Protein AF-E3BNF5-F1 (afdb_monomer)

Solvent-accessible surface area (backbone atoms only — not comparable to full-atom values): 5024 Å² total; per-residue (Å²): 126,60,68,72,58,52,54,54,50,47,58,53,54,74,74,49,54,71,77,67,51,70,59,50,85,46,78,52,62,52,59,54,75,95,47,60,69,56,10,36,53,48,42,51,32,40,74,71,63,71,51,83,80,87,86,79,68,66,57,46,47,76,71,72,67,44,82,72,88,57,91,52,58,44,71,49,73,47,65,114

Foldseek 3Di:
DDPVLVVVVVVVVVVDDPVLVVLADAEEEDFDDDDQVVSQVVVVCVVVVNDPDDDDDCCCVPPVVDDDDDPRYYYHRDHD

Nearest PDB structures (foldseek):
  3s9x-assembly1_A  TM=9.867E-01  e=3.395E-07  Vibrio cholerae TMA 21
  7en5-assembly1_A  TM=2.423E-01  e=9.252E+00  Escherichia coli K-12

Sequence (80 aa):
MEQRHKEYLQKYFDSLTPAQIEQYSYCNADYFCADEYNANVCADLILKGEKRASCSMDYWYSHEGDRRPQEGDLTSQYAL

pLDDT: mean 94.44, std 4.5, range [71.31, 98.44]

Structure (mmCIF, N/CA/C/O backbone):
data_AF-E3BNF5-F1
#
_entry.id   AF-E3BNF5-F1
#
loop_
_atom_site.group_PDB
_atom_site.id
_atom_site.type_symbol
_atom_site.label_atom_id
_atom_site.label_alt_id
_atom_site.label_comp_id
_atom_site.label_asym_id
_atom_site.label_entity_id
_atom_site.label_seq_id
_atom_site.pdbx_PDB_ins_code
_atom_site.Cartn_x
_atom_site.Cartn_y
_atom_site.Cartn_z
_atom_site.occupancy
_atom_site.B_iso_or_equiv
_atom_site.auth_seq_id
_atom_site.auth_comp_id
_atom_site.auth_asym_id
_atom_site.auth_atom_id
_atom_site.pdbx_PDB_model_num
ATOM 1 N N . MET A 1 1 ? 4.637 12.293 4.940 1.00 80.62 1 MET A N 1
ATOM 2 C CA . MET A 1 1 ? 3.306 12.189 4.307 1.00 80.62 1 MET A CA 1
ATOM 3 C C . MET A 1 1 ? 2.729 13.585 4.107 1.00 80.62 1 MET A C 1
ATOM 5 O O . MET A 1 1 ? 2.744 14.365 5.057 1.00 80.62 1 MET A O 1
ATOM 9 N N . GLU A 1 2 ? 2.274 13.900 2.892 1.00 89.69 2 GLU A N 1
ATOM 10 C CA . GLU A 1 2 ? 1.618 15.172 2.541 1.00 89.69 2 GLU A CA 1
ATOM 11 C C . GLU A 1 2 ? 0.264 15.337 3.259 1.00 89.69 2 GLU A C 1
ATOM 13 O O . GLU A 1 2 ? -0.352 14.350 3.669 1.00 89.69 2 GLU A O 1
ATOM 18 N N . GLN A 1 3 ? -0.219 16.575 3.398 1.00 92.38 3 GLN A N 1
ATOM 19 C CA . GLN A 1 3 ? -1.422 16.897 4.171 1.00 92.38 3 GLN A CA 1
ATOM 20 C C . GLN A 1 3 ? -2.687 16.207 3.638 1.00 92.38 3 GLN A C 1
ATOM 22 O O . GLN A 1 3 ? -3.434 15.630 4.425 1.00 92.38 3 GLN A O 1
ATOM 27 N N . ARG A 1 4 ? -2.884 16.166 2.312 1.00 92.06 4 ARG A N 1
ATOM 28 C CA . ARG A 1 4 ? -4.059 15.521 1.697 1.00 92.06 4 ARG A CA 1
ATOM 29 C C . ARG A 1 4 ? -4.184 14.044 2.095 1.00 92.06 4 ARG A C 1
ATOM 31 O O . ARG A 1 4 ? -5.278 13.556 2.362 1.00 92.06 4 ARG A O 1
ATOM 38 N N . HIS A 1 5 ? -3.053 13.336 2.165 1.00 91.94 5 HIS A N 1
ATOM 39 C CA . HIS A 1 5 ? -3.027 11.914 2.506 1.00 91.94 5 HIS A CA 1
ATOM 40 C C . HIS A 1 5 ? -3.280 11.690 3.990 1.00 91.94 5 HIS A C 1
ATOM 42 O O . HIS A 1 5 ? -3.974 10.741 4.338 1.00 91.94 5 HIS A O 1
ATOM 48 N N . LYS A 1 6 ? -2.784 12.586 4.855 1.00 92.81 6 LYS A N 1
ATOM 49 C CA . LYS A 1 6 ? -3.109 12.555 6.287 1.00 92.81 6 LYS A CA 1
ATOM 50 C C . LYS A 1 6 ? -4.606 12.732 6.515 1.00 92.81 6 LYS A C 1
ATOM 52 O O . LYS A 1 6 ? -5.192 11.972 7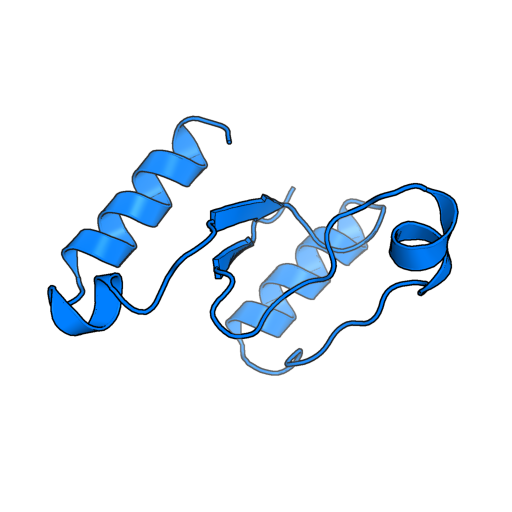.270 1.00 92.81 6 LYS A O 1
ATOM 57 N N . GLU A 1 7 ? -5.227 13.698 5.842 1.00 94.50 7 GLU A N 1
ATOM 58 C CA . GLU A 1 7 ? -6.666 13.959 5.966 1.00 94.50 7 GLU A CA 1
ATOM 59 C C . GLU A 1 7 ? -7.510 12.796 5.447 1.00 94.50 7 GLU A C 1
ATOM 61 O O . GLU A 1 7 ? -8.490 12.407 6.080 1.00 94.50 7 GLU A O 1
ATOM 66 N N . TYR A 1 8 ? -7.127 12.209 4.311 1.00 93.44 8 TYR A N 1
ATOM 67 C CA . TYR A 1 8 ? -7.819 11.039 3.777 1.00 93.44 8 TYR A CA 1
ATOM 68 C C . TYR A 1 8 ? -7.677 9.820 4.697 1.00 93.44 8 TYR A C 1
ATOM 70 O O . TYR A 1 8 ? -8.660 9.139 4.982 1.00 93.44 8 TYR A O 1
ATOM 78 N N . LEU A 1 9 ? -6.469 9.580 5.213 1.00 93.50 9 LEU A N 1
ATOM 79 C CA . LEU A 1 9 ? -6.206 8.505 6.163 1.00 93.50 9 LEU A CA 1
ATOM 80 C C . LEU A 1 9 ? -6.966 8.715 7.482 1.00 93.50 9 LEU A C 1
ATOM 82 O O . LEU A 1 9 ? -7.512 7.760 8.023 1.00 93.50 9 LEU A O 1
ATOM 86 N N . GLN A 1 10 ? -7.070 9.957 7.962 1.00 94.31 10 GLN A N 1
ATOM 87 C CA . GLN A 1 10 ? -7.860 10.276 9.149 1.00 94.31 10 GLN A CA 1
ATOM 88 C C . GLN A 1 10 ? -9.335 9.922 8.944 1.00 94.31 10 GLN A C 1
ATOM 90 O O . GLN A 1 10 ? -9.908 9.250 9.790 1.00 94.31 10 GLN A O 1
ATOM 95 N N . LYS A 1 11 ? -9.926 10.266 7.791 1.00 95.88 11 LYS A N 1
ATOM 96 C CA . LYS A 1 11 ? -11.309 9.869 7.464 1.00 95.88 11 LYS A CA 1
ATOM 97 C C . LYS A 1 11 ? -11.496 8.352 7.467 1.00 95.88 11 LYS A C 1
ATOM 99 O O . LYS A 1 11 ? -12.554 7.869 7.862 1.00 95.88 11 LYS A O 1
ATOM 104 N N . TYR A 1 12 ? -10.487 7.604 7.019 1.00 95.31 12 TYR A N 1
ATOM 105 C CA . TYR A 1 12 ? -10.508 6.148 7.104 1.00 95.31 12 TYR A CA 1
ATOM 106 C C . TYR A 1 12 ? -10.479 5.678 8.563 1.00 95.31 12 TYR A C 1
ATOM 108 O O . TYR A 1 12 ? -11.337 4.889 8.950 1.00 95.31 12 TYR A O 1
ATOM 116 N N . PHE A 1 13 ? -9.578 6.197 9.400 1.00 95.25 13 PHE A N 1
ATOM 117 C CA . PHE A 1 13 ? -9.528 5.831 10.820 1.00 95.25 13 PHE A CA 1
ATOM 118 C C . PHE A 1 13 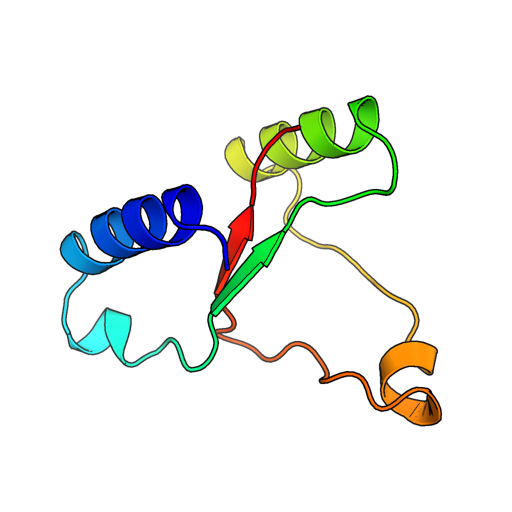? -10.783 6.232 11.598 1.00 95.25 13 PHE A C 1
ATOM 120 O O . PHE A 1 13 ? -11.244 5.448 12.421 1.00 95.25 13 PHE A O 1
ATOM 127 N N . ASP A 1 14 ? -11.393 7.374 11.285 1.00 96.94 14 ASP A N 1
ATOM 128 C CA . ASP A 1 14 ? -12.659 7.811 11.887 1.00 96.94 14 ASP A CA 1
ATOM 129 C C . ASP A 1 14 ? -13.819 6.842 11.582 1.00 96.94 14 ASP A C 1
ATOM 131 O O . ASP A 1 14 ? -14.817 6.816 12.301 1.00 96.94 14 ASP A O 1
ATOM 135 N N . SER A 1 15 ? -13.696 6.026 10.527 1.00 96.94 15 SER A N 1
ATOM 136 C CA . SER A 1 15 ? -14.676 4.992 10.169 1.00 96.94 15 SER A CA 1
ATOM 137 C C . SER A 1 15 ? -14.459 3.647 10.878 1.00 96.94 15 SER A C 1
ATOM 139 O O . SER A 1 15 ? -15.289 2.746 10.745 1.00 96.94 15 SER A O 1
ATOM 141 N N . LEU A 1 16 ? -13.357 3.494 11.622 1.00 96.81 16 LEU A N 1
ATOM 142 C CA . LEU A 1 16 ? -12.963 2.249 12.277 1.00 96.81 16 LEU A CA 1
ATOM 143 C C . LEU A 1 16 ? -13.193 2.283 13.791 1.00 96.81 16 LEU A C 1
ATOM 145 O O . LEU A 1 16 ? -13.213 3.326 14.439 1.00 96.81 16 LEU A O 1
ATOM 149 N N . THR A 1 17 ? -13.320 1.095 14.378 1.00 97.06 17 THR A N 1
ATOM 150 C CA . THR A 1 17 ? -13.294 0.924 15.836 1.00 97.06 17 THR A CA 1
ATOM 151 C C . THR A 1 17 ? -11.864 1.034 16.384 1.00 97.06 17 THR A C 1
ATOM 153 O O . THR A 1 17 ? -10.914 0.722 15.664 1.00 97.06 17 THR A O 1
ATOM 156 N N . PRO A 1 18 ? -11.677 1.374 17.675 1.00 94.44 18 PRO A N 1
ATOM 157 C CA . PRO A 1 18 ? -10.347 1.429 18.288 1.00 94.44 18 PRO A CA 1
ATOM 158 C C . PRO A 1 18 ? -9.526 0.142 18.110 1.00 94.44 18 PRO A C 1
ATOM 160 O O . PRO A 1 18 ? -8.370 0.207 17.710 1.00 94.44 18 PRO A O 1
ATOM 163 N N . ALA A 1 19 ? -10.148 -1.030 18.283 1.00 94.38 19 ALA A N 1
ATOM 164 C CA . ALA A 1 19 ? -9.484 -2.324 18.096 1.00 94.38 19 ALA A CA 1
ATOM 165 C C . ALA A 1 19 ? -8.993 -2.553 16.652 1.00 94.38 19 ALA A C 1
ATOM 167 O O . ALA A 1 19 ? -7.962 -3.184 16.440 1.00 94.38 19 ALA A O 1
ATOM 168 N N . GLN A 1 20 ? -9.707 -2.032 15.648 1.00 94.56 20 GLN A N 1
ATOM 169 C CA . GLN A 1 20 ? -9.264 -2.088 14.250 1.00 94.56 20 GLN A CA 1
ATOM 170 C C . GLN A 1 20 ? -8.155 -1.078 13.951 1.00 94.56 20 GLN A C 1
ATOM 172 O O . GLN A 1 20 ? -7.394 -1.288 13.018 1.00 94.56 20 GLN A O 1
ATOM 177 N N . ILE A 1 21 ? -8.060 0.024 14.694 1.00 92.38 21 ILE A N 1
ATOM 178 C CA . ILE A 1 21 ? -6.981 1.004 14.520 1.00 92.38 21 ILE A CA 1
ATOM 179 C C . ILE A 1 21 ? -5.679 0.456 15.112 1.00 92.38 21 ILE A C 1
ATOM 181 O O . ILE A 1 21 ? -4.627 0.588 14.494 1.00 92.38 21 ILE A O 1
ATOM 185 N N . GLU A 1 22 ? -5.758 -0.215 16.263 1.00 91.00 22 GLU A N 1
ATOM 186 C CA . GLU A 1 22 ? -4.608 -0.812 16.959 1.00 91.00 22 GLU A CA 1
ATOM 187 C C . GLU A 1 22 ? -3.836 -1.842 16.118 1.00 91.00 22 GLU A C 1
ATOM 189 O O . GLU A 1 22 ? -2.664 -2.096 16.391 1.00 91.00 22 GLU A O 1
ATOM 194 N N . GLN A 1 23 ? -4.448 -2.406 15.070 1.00 90.81 23 GLN A N 1
ATOM 195 C CA . GLN A 1 23 ? -3.774 -3.340 14.163 1.00 90.81 23 GLN A CA 1
ATOM 196 C C . GLN A 1 23 ? -2.728 -2.665 13.255 1.00 90.81 23 GLN A C 1
ATOM 198 O O . GLN A 1 23 ? -1.873 -3.347 12.692 1.00 90.81 23 GLN A O 1
ATOM 203 N N . TYR A 1 24 ? -2.789 -1.339 13.091 1.00 92.44 24 TYR A N 1
ATOM 204 C CA . TYR A 1 24 ? -1.891 -0.592 12.215 1.00 92.44 24 TYR A CA 1
ATOM 205 C C . TYR A 1 24 ? -0.707 -0.032 13.002 1.00 92.44 24 TYR A C 1
ATOM 207 O O . TYR A 1 24 ? -0.860 0.836 13.859 1.00 92.44 24 TYR A O 1
ATOM 215 N N . SER A 1 25 ? 0.500 -0.494 12.674 1.00 88.62 25 SER A N 1
ATOM 216 C CA . SER A 1 25 ? 1.742 -0.038 13.324 1.00 88.62 25 SER A CA 1
ATOM 217 C C . SER A 1 25 ? 2.540 0.962 12.484 1.00 88.62 25 SER A C 1
ATOM 219 O O . SER A 1 25 ? 3.360 1.715 13.012 1.00 88.62 25 SER A O 1
ATOM 221 N N . TYR A 1 26 ? 2.297 0.992 11.174 1.00 93.44 26 TYR A N 1
ATOM 222 C CA . TYR A 1 26 ? 3.011 1.840 10.231 1.00 93.44 26 TYR A CA 1
ATOM 223 C C . TYR A 1 26 ? 2.082 2.288 9.106 1.00 93.44 26 TYR A C 1
ATOM 225 O O . TYR A 1 26 ? 1.302 1.498 8.573 1.00 93.44 26 TYR A O 1
ATOM 233 N N . CYS A 1 27 ? 2.170 3.570 8.748 1.00 93.69 27 CYS A N 1
ATOM 234 C CA . CYS A 1 27 ? 1.393 4.159 7.665 1.00 9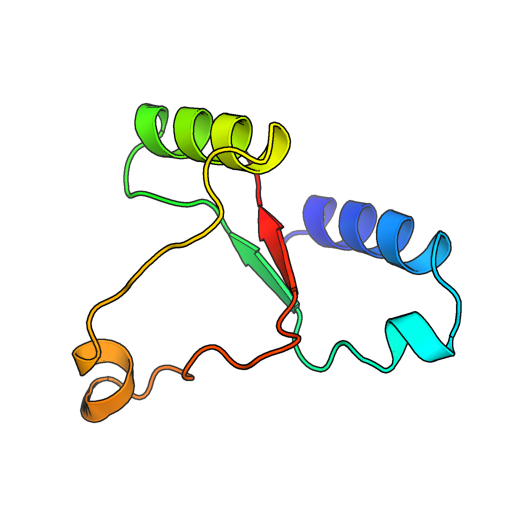3.69 27 CYS A CA 1
ATOM 235 C C . CYS A 1 27 ? 2.280 5.008 6.753 1.00 93.69 27 CYS A C 1
ATOM 237 O O . CYS A 1 27 ? 3.008 5.886 7.223 1.00 93.69 27 CYS A O 1
ATOM 239 N N . ASN A 1 28 ? 2.156 4.813 5.445 1.00 93.62 28 ASN A N 1
ATOM 240 C CA . ASN A 1 28 ? 2.769 5.667 4.429 1.00 93.62 28 ASN A CA 1
ATOM 241 C C . ASN A 1 28 ? 1.757 6.037 3.334 1.00 93.62 28 ASN A C 1
ATOM 243 O O . ASN A 1 28 ? 0.605 5.607 3.346 1.00 93.62 28 ASN A O 1
ATOM 247 N N . ALA A 1 29 ? 2.167 6.915 2.423 1.00 93.94 29 ALA A N 1
ATOM 248 C CA . ALA A 1 29 ? 1.377 7.290 1.260 1.00 93.94 29 ALA A CA 1
ATOM 249 C C . ALA A 1 29 ? 2.313 7.370 0.065 1.00 93.94 29 ALA A C 1
ATOM 251 O O . ALA A 1 29 ? 3.333 8.057 0.154 1.00 93.94 29 ALA A O 1
ATOM 252 N N . ASP A 1 30 ? 1.974 6.655 -0.999 1.00 93.88 30 ASP A N 1
ATOM 253 C CA . ASP A 1 30 ? 2.811 6.534 -2.187 1.00 93.88 30 ASP A CA 1
ATOM 254 C C . ASP A 1 30 ? 1.975 6.140 -3.410 1.00 93.88 30 ASP A C 1
ATOM 256 O O . ASP A 1 30 ? 0.799 5.799 -3.269 1.00 93.88 30 ASP A O 1
ATOM 260 N N . TYR A 1 31 ? 2.588 6.162 -4.588 1.00 9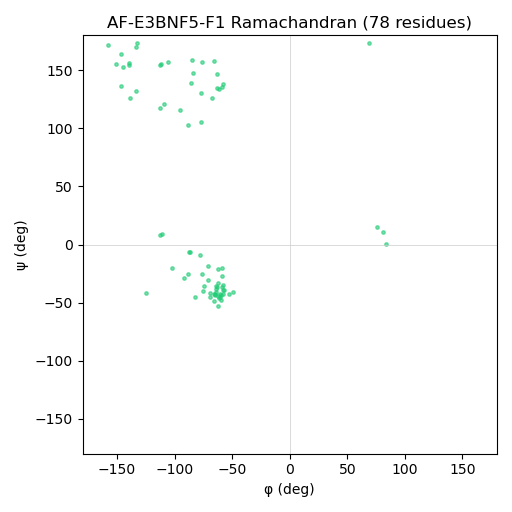4.94 31 TYR A N 1
ATOM 261 C CA . TYR A 1 31 ? 2.038 5.586 -5.813 1.00 94.94 31 TYR A CA 1
ATOM 262 C C . TYR A 1 31 ? 2.866 4.371 -6.249 1.00 94.94 31 TYR A C 1
ATOM 264 O O . TYR A 1 31 ? 4.041 4.228 -5.912 1.00 94.94 31 TYR A O 1
ATOM 272 N N . PHE A 1 32 ? 2.253 3.459 -7.002 1.00 96.06 32 PHE A N 1
ATOM 273 C CA . PHE A 1 32 ? 2.986 2.367 -7.646 1.00 96.06 32 PHE A CA 1
ATOM 274 C C . PHE A 1 32 ? 3.578 2.807 -8.987 1.00 96.06 32 PHE A C 1
ATOM 276 O O . PHE A 1 32 ? 3.057 3.706 -9.633 1.00 96.06 32 PHE A O 1
ATOM 283 N N . CYS A 1 33 ? 4.598 2.075 -9.445 1.00 96.50 33 CYS A N 1
ATOM 284 C CA . CYS A 1 33 ? 5.268 2.274 -10.737 1.00 96.50 33 CYS A CA 1
ATOM 285 C C . CYS A 1 33 ? 6.089 3.573 -10.823 1.00 96.50 33 CYS A C 1
ATOM 287 O O . CYS A 1 33 ? 6.138 4.364 -9.889 1.00 96.50 33 CYS A O 1
ATOM 289 N N . ALA A 1 34 ? 6.825 3.729 -11.925 1.00 96.19 34 ALA A N 1
ATOM 290 C CA . ALA A 1 34 ? 7.809 4.800 -12.111 1.00 96.19 34 ALA A CA 1
ATOM 291 C C . ALA A 1 34 ? 7.382 5.836 -13.168 1.00 96.19 34 ALA A C 1
ATOM 293 O O . ALA A 1 34 ? 8.182 6.680 -13.567 1.00 96.19 34 ALA A O 1
ATOM 294 N N . ASP A 1 35 ? 6.138 5.756 -13.641 1.00 97.00 35 ASP A N 1
ATOM 295 C CA . ASP A 1 35 ? 5.551 6.653 -14.631 1.00 97.00 35 ASP A CA 1
ATOM 296 C C . ASP A 1 35 ? 4.062 6.881 -14.339 1.00 97.00 35 ASP A C 1
ATOM 298 O O . ASP A 1 35 ? 3.392 6.026 -13.757 1.00 97.00 35 ASP A O 1
ATOM 302 N N . GLU A 1 36 ? 3.556 8.042 -14.757 1.00 96.75 36 GLU A N 1
ATOM 303 C CA . GLU A 1 36 ? 2.190 8.511 -14.488 1.00 96.75 36 GLU A CA 1
ATOM 304 C C . GLU A 1 36 ? 1.119 7.540 -15.003 1.00 96.75 36 GLU A C 1
ATOM 306 O O . GLU A 1 36 ? 0.161 7.228 -14.297 1.00 96.75 36 GLU A O 1
ATOM 311 N N . TYR A 1 37 ? 1.300 7.004 -16.214 1.00 97.56 37 TYR A N 1
ATOM 312 C CA . TYR A 1 37 ? 0.332 6.092 -16.816 1.00 97.56 37 TYR A CA 1
ATOM 313 C C . TYR A 1 37 ? 0.174 4.821 -15.975 1.00 97.56 37 TYR A C 1
ATOM 315 O O . TYR A 1 37 ? -0.941 4.461 -15.590 1.00 97.56 37 TYR A O 1
ATOM 323 N N . ASN A 1 38 ? 1.281 4.150 -15.652 1.00 97.38 38 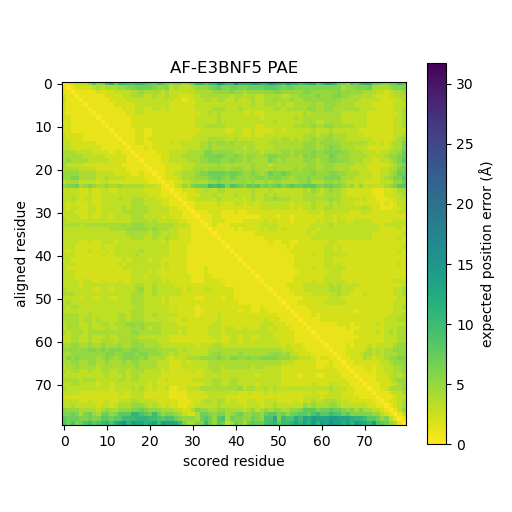ASN A N 1
ATOM 324 C CA . ASN A 1 38 ? 1.232 2.912 -14.882 1.00 97.38 38 ASN A CA 1
ATOM 325 C C . ASN A 1 38 ? 0.852 3.144 -13.416 1.00 97.38 38 ASN A C 1
ATOM 327 O O . ASN A 1 38 ? 0.194 2.277 -12.835 1.00 97.38 38 ASN A O 1
ATOM 331 N N . ALA A 1 39 ? 1.200 4.296 -12.832 1.00 97.38 39 ALA A N 1
ATOM 332 C CA . ALA A 1 39 ? 0.732 4.685 -11.503 1.00 97.38 39 ALA A CA 1
ATOM 333 C C . ALA A 1 39 ? -0.798 4.762 -11.455 1.00 97.38 39 ALA A C 1
ATOM 335 O O . ALA A 1 39 ? -1.433 4.137 -10.600 1.00 97.38 39 ALA A O 1
ATOM 336 N N . ASN A 1 40 ? -1.392 5.428 -12.445 1.00 97.31 40 ASN A N 1
ATOM 337 C CA . ASN A 1 40 ? -2.836 5.625 -12.533 1.00 97.31 40 ASN A CA 1
ATOM 338 C C . ASN A 1 40 ? -3.577 4.316 -12.834 1.00 97.31 40 ASN A C 1
ATOM 340 O O . ASN A 1 40 ? -4.578 4.007 -12.184 1.00 97.31 40 ASN A O 1
ATOM 344 N N . VAL A 1 41 ? -3.048 3.491 -13.744 1.00 97.94 41 VAL A N 1
ATOM 345 C CA . VAL A 1 41 ? -3.595 2.153 -14.019 1.00 97.94 41 VAL A CA 1
ATOM 346 C C . VAL A 1 41 ? -3.508 1.253 -12.784 1.00 97.94 41 VAL A C 1
ATOM 348 O O . VAL A 1 41 ? -4.478 0.575 -12.447 1.00 97.94 41 VAL A O 1
ATOM 351 N N . CYS A 1 42 ? -2.379 1.243 -12.067 1.00 97.81 42 CYS A N 1
ATOM 352 C CA . CYS A 1 42 ? -2.239 0.426 -10.862 1.00 97.81 42 CYS A CA 1
ATOM 353 C C . CYS A 1 42 ? -3.193 0.862 -9.748 1.00 97.81 42 CYS A C 1
ATOM 355 O O . CYS A 1 42 ? -3.766 -0.008 -9.091 1.00 97.81 42 CYS A O 1
ATOM 357 N N . ALA A 1 43 ? -3.383 2.168 -9.545 1.00 96.88 43 ALA A N 1
ATOM 358 C CA . ALA A 1 43 ? -4.330 2.682 -8.561 1.00 96.88 43 ALA A CA 1
ATOM 359 C C . ALA A 1 43 ? -5.766 2.207 -8.858 1.00 96.88 43 ALA A C 1
ATOM 361 O O . ALA A 1 43 ? -6.451 1.728 -7.954 1.00 96.88 43 ALA A O 1
ATOM 362 N N . ASP A 1 44 ? -6.194 2.248 -10.124 1.00 97.75 44 ASP A N 1
ATOM 363 C CA . ASP A 1 44 ? -7.513 1.759 -10.550 1.00 97.75 44 ASP A CA 1
ATOM 364 C C . ASP A 1 44 ? -7.661 0.234 -10.382 1.00 97.75 44 ASP A C 1
ATOM 366 O O . ASP A 1 44 ? -8.666 -0.246 -9.854 1.00 97.75 44 ASP A O 1
ATOM 370 N N . LEU A 1 45 ? -6.632 -0.547 -10.734 1.00 98.12 45 LEU A N 1
ATOM 371 C CA . LEU A 1 45 ? -6.637 -2.003 -10.535 1.00 98.12 45 LEU A CA 1
ATOM 372 C C . LEU A 1 45 ? -6.702 -2.396 -9.052 1.00 98.12 45 LEU A C 1
ATOM 374 O O . LEU A 1 45 ? -7.325 -3.404 -8.714 1.00 98.12 45 LEU A O 1
ATOM 378 N N . ILE A 1 46 ? -6.061 -1.633 -8.161 1.00 97.12 46 ILE A N 1
ATOM 379 C CA . ILE A 1 46 ? -6.146 -1.839 -6.706 1.00 97.12 46 ILE A CA 1
ATOM 380 C C . ILE A 1 46 ? -7.546 -1.476 -6.211 1.00 97.12 46 ILE A C 1
ATOM 382 O O . ILE A 1 46 ? -8.145 -2.253 -5.469 1.00 97.12 46 ILE A O 1
ATOM 386 N N . LEU A 1 47 ? -8.095 -0.343 -6.663 1.00 96.75 47 LEU A N 1
ATOM 387 C CA . LEU A 1 47 ? -9.439 0.112 -6.300 1.00 96.75 47 LEU A CA 1
ATOM 388 C C . LEU A 1 47 ? -10.519 -0.914 -6.676 1.00 96.75 47 LEU A C 1
ATOM 390 O O . LEU A 1 47 ? -11.443 -1.151 -5.902 1.00 96.75 47 LEU A O 1
ATOM 394 N N . LYS A 1 48 ? -10.380 -1.563 -7.837 1.00 97.81 48 LYS A N 1
ATOM 395 C CA . LYS A 1 48 ? -11.275 -2.635 -8.309 1.00 97.81 48 LYS A CA 1
ATOM 396 C C . LYS A 1 48 ? -11.024 -3.996 -7.648 1.00 97.81 48 LYS A C 1
ATOM 398 O O . LYS A 1 48 ? -11.805 -4.923 -7.847 1.00 97.81 48 LYS A O 1
ATOM 403 N N . GLY A 1 49 ? -9.947 -4.141 -6.874 1.00 97.25 49 GLY A N 1
ATOM 404 C CA . GLY A 1 49 ? -9.556 -5.404 -6.244 1.00 97.25 49 GLY A CA 1
ATOM 405 C C . GLY A 1 49 ? -8.916 -6.423 -7.196 1.00 97.25 49 GLY A C 1
ATOM 406 O O . GLY A 1 49 ? -8.803 -7.598 -6.845 1.00 97.25 49 GLY A O 1
ATOM 407 N N . GLU A 1 50 ? -8.483 -6.000 -8.385 1.00 98.44 50 GLU A N 1
ATOM 408 C CA . GLU A 1 50 ? -7.833 -6.853 -9.387 1.00 98.44 50 GLU A CA 1
ATOM 409 C C . GLU A 1 50 ? -6.338 -7.035 -9.080 1.00 98.44 50 GLU A C 1
ATOM 411 O O . GLU A 1 50 ? -5.822 -8.157 -9.065 1.00 98.44 50 GLU A O 1
ATOM 416 N N . LYS A 1 51 ? -5.639 -5.942 -8.743 1.00 97.81 51 LYS A N 1
ATOM 417 C CA . LYS A 1 51 ? -4.244 -5.983 -8.287 1.00 97.81 51 LYS A CA 1
ATOM 418 C C . LYS A 1 51 ? -4.200 -6.168 -6.772 1.00 97.81 51 LYS A C 1
ATOM 420 O O . LYS A 1 51 ? -4.376 -5.224 -6.012 1.00 97.81 51 LYS A O 1
ATOM 425 N N . ARG A 1 52 ? -3.908 -7.396 -6.339 1.00 97.31 52 ARG A N 1
ATOM 426 C CA . ARG A 1 52 ? -3.840 -7.784 -4.912 1.00 97.31 52 ARG A CA 1
ATOM 427 C C . ARG A 1 52 ? -2.438 -8.157 -4.425 1.00 97.31 52 ARG A C 1
ATOM 429 O O . ARG A 1 52 ? -2.290 -8.668 -3.323 1.00 97.31 52 ARG A O 1
ATOM 436 N N . ALA A 1 53 ? -1.417 -7.944 -5.255 1.00 97.06 53 ALA A N 1
ATOM 437 C CA . ALA A 1 53 ? -0.026 -8.229 -4.920 1.00 97.06 53 ALA A CA 1
ATOM 438 C C . ALA A 1 53 ? 0.944 -7.291 -5.658 1.00 97.06 53 ALA A C 1
ATOM 440 O O . ALA A 1 53 ? 0.650 -6.757 -6.738 1.00 97.06 53 ALA A O 1
ATOM 441 N N . SER A 1 54 ? 2.127 -7.122 -5.075 1.00 96.81 54 SER A N 1
ATOM 442 C CA . SER A 1 54 ? 3.287 -6.438 -5.648 1.00 96.81 54 SER A CA 1
ATOM 443 C C . SER A 1 54 ? 4.571 -7.103 -5.159 1.00 96.81 54 SER A C 1
ATO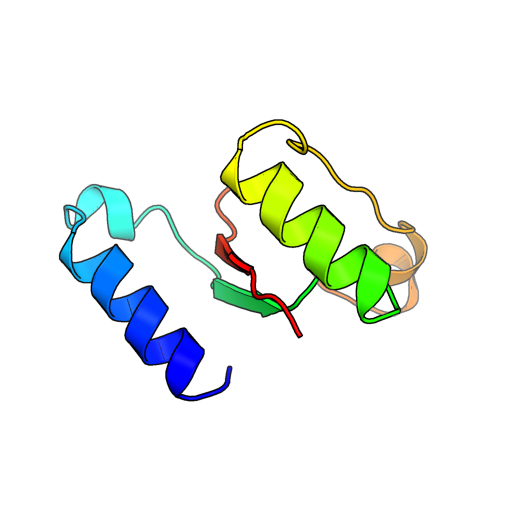M 445 O O . SER A 1 54 ? 4.554 -7.840 -4.176 1.00 96.81 54 SER A O 1
ATOM 447 N N . CYS A 1 55 ? 5.688 -6.821 -5.821 1.00 97.06 55 CYS A N 1
ATOM 448 C CA . CYS A 1 55 ? 7.007 -7.268 -5.396 1.00 97.06 55 CYS A CA 1
ATOM 449 C C . CYS A 1 55 ? 8.043 -6.162 -5.609 1.00 97.06 55 CYS A C 1
ATOM 451 O O . CYS A 1 55 ? 7.876 -5.292 -6.464 1.00 97.06 55 CYS A O 1
ATOM 453 N N . SER A 1 56 ? 9.123 -6.240 -4.847 1.00 96.56 56 SER A N 1
ATOM 454 C CA . SER A 1 56 ? 10.306 -5.387 -4.918 1.00 96.56 56 SER A CA 1
ATOM 455 C C . SER A 1 56 ? 11.555 -6.273 -4.872 1.00 96.56 56 SER A C 1
ATOM 457 O O . SER A 1 56 ? 11.472 -7.479 -4.627 1.00 96.56 56 SER A O 1
ATOM 459 N N . MET A 1 57 ? 12.724 -5.695 -5.135 1.00 97.81 57 MET A N 1
ATOM 460 C CA . MET A 1 57 ? 13.988 -6.423 -5.017 1.00 97.81 57 MET A CA 1
ATOM 461 C C . MET A 1 57 ? 14.390 -6.553 -3.543 1.00 97.81 57 MET A C 1
ATOM 463 O O . MET A 1 57 ? 14.457 -5.539 -2.853 1.00 97.81 57 MET A O 1
ATOM 467 N N . ASP A 1 58 ? 14.737 -7.764 -3.079 1.00 97.75 58 ASP A N 1
ATOM 468 C CA . ASP A 1 58 ? 15.211 -7.974 -1.693 1.00 97.75 58 ASP A CA 1
ATOM 469 C C . ASP A 1 58 ? 16.462 -7.146 -1.364 1.00 97.75 58 ASP A C 1
ATOM 471 O O . ASP A 1 58 ? 16.659 -6.754 -0.216 1.00 97.75 58 ASP A O 1
ATOM 475 N N . TYR A 1 59 ? 17.267 -6.831 -2.381 1.00 98.19 59 TYR A N 1
ATOM 476 C CA . TYR A 1 59 ? 18.487 -6.037 -2.266 1.00 98.19 59 TYR A CA 1
ATOM 477 C C . TYR A 1 59 ? 18.289 -4.732 -1.473 1.00 98.19 59 TYR A C 1
ATOM 479 O O . TYR A 1 59 ? 19.109 -4.415 -0.613 1.00 98.19 59 TYR A O 1
ATOM 487 N N . TRP A 1 60 ? 17.167 -4.030 -1.676 1.00 98.06 60 TRP A N 1
ATOM 488 C CA . TRP A 1 60 ? 16.849 -2.798 -0.942 1.00 98.06 60 TRP A CA 1
ATOM 489 C C . TRP A 1 60 ? 16.815 -3.012 0.577 1.00 98.06 60 TRP A C 1
ATOM 491 O O . TRP A 1 60 ? 17.275 -2.179 1.351 1.00 98.06 60 TRP A O 1
ATOM 501 N N . TYR A 1 61 ? 16.355 -4.181 1.014 1.00 97.19 61 TYR A N 1
ATOM 502 C CA . TYR A 1 61 ? 16.219 -4.515 2.427 1.00 97.19 61 TYR A CA 1
ATOM 503 C C . TYR A 1 61 ? 17.442 -5.213 3.020 1.00 97.19 61 TYR A C 1
ATOM 505 O O . TYR A 1 61 ? 17.651 -5.180 4.233 1.00 97.19 61 TYR A O 1
ATOM 513 N N . SER A 1 62 ? 18.193 -5.959 2.209 1.00 97.50 62 SER A N 1
ATOM 514 C CA . SER A 1 62 ? 19.376 -6.693 2.669 1.00 97.50 62 SER A CA 1
ATOM 515 C C . SER A 1 62 ? 20.657 -5.862 2.615 1.00 97.50 62 SER A C 1
ATOM 517 O O . SER A 1 62 ? 21.562 -6.145 3.397 1.00 97.50 62 SER A O 1
ATOM 519 N N . HIS A 1 63 ? 20.730 -4.845 1.748 1.00 97.69 63 HIS A N 1
ATOM 520 C CA . HIS A 1 63 ? 21.958 -4.080 1.498 1.00 97.69 63 HIS A CA 1
ATOM 521 C C . HIS A 1 63 ? 21.790 -2.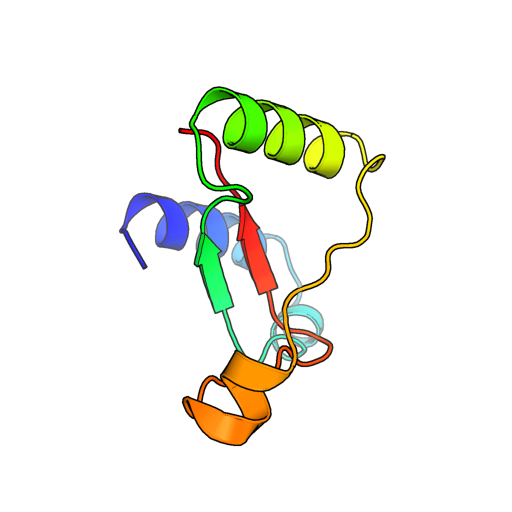570 1.691 1.00 97.69 63 HIS A C 1
ATOM 523 O O . HIS A 1 63 ? 22.653 -1.947 2.301 1.00 97.69 63 HIS A O 1
ATOM 529 N N . GLU A 1 64 ? 20.679 -1.988 1.233 1.00 97.12 64 GLU A N 1
ATOM 530 C CA . GLU A 1 64 ? 20.468 -0.528 1.297 1.00 97.12 64 GLU A CA 1
ATOM 531 C C . GLU A 1 64 ? 19.828 -0.071 2.621 1.00 97.12 64 GLU A C 1
ATOM 533 O O . GLU A 1 64 ? 19.756 1.120 2.913 1.00 97.12 64 GLU A O 1
ATOM 538 N N . GLY A 1 65 ? 19.424 -1.022 3.471 1.00 95.00 65 GLY A N 1
ATOM 539 C CA . GLY A 1 65 ? 18.913 -0.750 4.815 1.00 95.00 65 GLY A CA 1
ATOM 540 C C . GLY A 1 65 ? 17.445 -0.326 4.867 1.00 95.00 65 GLY A C 1
ATOM 541 O O . GLY A 1 65 ? 16.977 0.084 5.932 1.00 95.00 65 GLY A O 1
ATOM 542 N N . ASP A 1 66 ? 16.704 -0.455 3.763 1.00 95.62 66 ASP A N 1
ATOM 543 C CA . ASP A 1 66 ? 15.276 -0.159 3.751 1.00 95.62 66 ASP A CA 1
ATOM 544 C C . ASP A 1 66 ? 14.505 -1.104 4.681 1.00 95.62 66 ASP A C 1
ATOM 546 O O . ASP A 1 66 ? 14.808 -2.295 4.838 1.00 95.62 66 ASP A O 1
ATOM 550 N N . ARG A 1 67 ? 13.435 -0.581 5.284 1.00 94.69 67 ARG A N 1
ATOM 551 C CA . ARG A 1 67 ? 12.529 -1.381 6.111 1.00 94.69 67 ARG A CA 1
ATOM 552 C C . ARG A 1 67 ? 11.773 -2.380 5.231 1.00 94.69 67 ARG A C 1
ATOM 554 O O . ARG A 1 67 ? 11.068 -1.985 4.305 1.00 94.69 67 ARG A O 1
ATOM 561 N N . ARG A 1 68 ? 11.841 -3.670 5.579 1.00 95.81 68 ARG A N 1
ATOM 562 C CA . ARG A 1 68 ? 10.983 -4.698 4.966 1.00 95.81 68 ARG A CA 1
ATOM 563 C C . ARG A 1 68 ? 9.507 -4.393 5.247 1.00 95.81 68 ARG A C 1
ATOM 565 O O . ARG A 1 68 ? 9.193 -4.139 6.415 1.00 95.81 68 ARG A O 1
ATOM 572 N N . PRO A 1 69 ? 8.615 -4.475 4.242 1.00 95.19 69 PRO A N 1
ATOM 573 C CA . PRO A 1 69 ? 7.181 -4.364 4.482 1.00 95.19 69 PRO A CA 1
ATOM 574 C C . PRO A 1 69 ? 6.740 -5.452 5.465 1.00 95.19 69 PRO A C 1
ATOM 576 O O . PRO A 1 69 ? 7.216 -6.587 5.394 1.00 95.19 69 PRO A O 1
ATOM 579 N N . GLN A 1 70 ? 5.878 -5.085 6.407 1.00 95.31 70 GLN A N 1
ATOM 580 C CA . GLN A 1 70 ? 5.327 -5.980 7.422 1.00 95.31 70 GLN A CA 1
ATOM 581 C C . GLN A 1 70 ? 3.830 -6.183 7.190 1.00 95.31 70 GLN A C 1
ATOM 583 O O . GLN A 1 70 ? 3.146 -5.330 6.621 1.00 95.31 70 GLN A O 1
ATOM 588 N N . GLU A 1 71 ? 3.305 -7.312 7.659 1.00 92.88 71 GLU A N 1
ATOM 589 C CA . GLU A 1 71 ? 1.858 -7.510 7.732 1.00 92.88 71 GLU A CA 1
ATOM 590 C C . GLU A 1 71 ? 1.225 -6.422 8.614 1.00 92.88 71 GLU A C 1
ATOM 592 O O . GLU A 1 71 ? 1.752 -6.081 9.674 1.00 92.88 71 GLU A O 1
ATOM 597 N N . GLY A 1 72 ? 0.106 -5.853 8.160 1.00 91.94 72 GLY A N 1
ATOM 598 C CA . GLY A 1 72 ? -0.563 -4.745 8.851 1.00 91.94 72 GLY A CA 1
ATOM 599 C C . GLY A 1 72 ? -0.005 -3.351 8.539 1.00 91.94 72 GLY A C 1
ATOM 600 O O . GLY A 1 72 ? -0.540 -2.369 9.050 1.00 91.94 72 GLY A O 1
ATOM 601 N N . ASP A 1 73 ? 1.018 -3.223 7.687 1.00 94.94 73 ASP A N 1
ATOM 602 C CA . ASP A 1 73 ? 1.389 -1.922 7.121 1.00 94.94 73 ASP A CA 1
ATOM 603 C C . ASP A 1 73 ? 0.244 -1.372 6.257 1.00 94.94 73 ASP A C 1
ATOM 605 O O . ASP A 1 73 ? -0.323 -2.084 5.424 1.00 94.94 73 ASP A O 1
ATOM 609 N N . LEU A 1 74 ? -0.078 -0.086 6.424 1.00 94.81 74 LEU A N 1
ATOM 610 C CA . LEU A 1 74 ? -1.129 0.582 5.658 1.00 94.81 74 LEU A CA 1
ATOM 611 C C . LEU A 1 74 ? -0.543 1.642 4.724 1.00 94.81 74 LEU A C 1
ATOM 613 O O . LEU A 1 74 ? 0.017 2.646 5.162 1.00 94.81 74 LEU A O 1
ATOM 617 N N . THR A 1 75 ? -0.729 1.454 3.420 1.00 93.75 75 THR A N 1
ATOM 618 C CA . THR A 1 75 ? -0.310 2.431 2.410 1.00 93.75 75 THR A CA 1
ATOM 619 C C . THR A 1 75 ? -1.517 3.118 1.787 1.00 93.75 75 THR A C 1
ATOM 621 O O . THR A 1 75 ? -2.360 2.475 1.165 1.00 93.75 75 THR A O 1
ATOM 624 N N . SER A 1 76 ? -1.575 4.444 1.904 1.00 92.19 76 SER A N 1
ATOM 625 C CA . SER A 1 76 ? -2.516 5.278 1.155 1.00 92.19 76 SER A CA 1
ATOM 626 C C . SER A 1 76 ? -2.020 5.436 -0.284 1.00 92.19 76 SER A C 1
ATOM 628 O O . SER A 1 76 ? -1.045 6.144 -0.533 1.00 92.19 76 SER A O 1
ATOM 630 N N . GLN A 1 77 ? -2.663 4.732 -1.216 1.00 87.00 77 GLN A N 1
ATOM 631 C CA . GLN A 1 77 ? -2.344 4.775 -2.645 1.00 87.00 77 GLN A CA 1
ATOM 632 C C . GLN A 1 77 ? -3.067 5.933 -3.334 1.00 87.00 77 GLN A C 1
ATOM 634 O O . GLN A 1 77 ? -4.243 6.179 -3.057 1.00 87.00 77 GLN A O 1
ATOM 639 N N . TYR A 1 78 ? -2.386 6.631 -4.242 1.00 81.62 78 TYR A N 1
ATOM 640 C CA . TYR A 1 78 ? -2.983 7.710 -5.031 1.00 81.62 78 TYR A CA 1
ATOM 641 C C . TYR A 1 78 ? -2.524 7.695 -6.488 1.00 81.62 78 TYR A C 1
ATOM 643 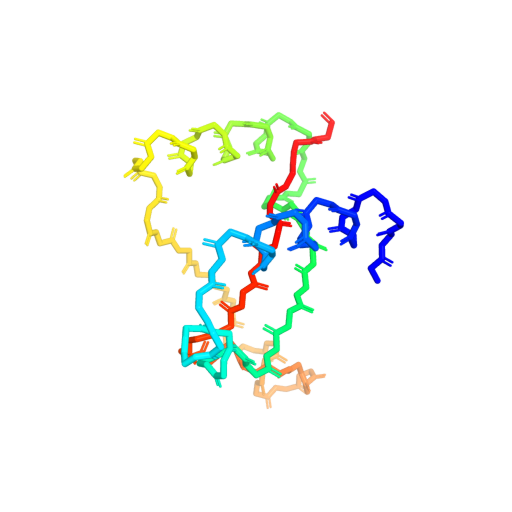O O . TYR A 1 78 ? -1.460 7.182 -6.819 1.00 81.62 78 TYR A O 1
ATOM 651 N N . ALA A 1 79 ? -3.371 8.259 -7.345 1.00 79.50 79 ALA A N 1
ATOM 652 C CA . ALA A 1 79 ? -3.074 8.544 -8.742 1.00 79.50 79 ALA A CA 1
ATOM 653 C C . ALA A 1 79 ? -2.336 9.892 -8.868 1.00 79.50 79 ALA A C 1
ATOM 655 O O . ALA A 1 79 ? -2.575 10.798 -8.058 1.00 79.50 79 ALA A O 1
ATOM 656 N N . LEU A 1 80 ? -1.452 9.994 -9.862 1.00 71.31 80 LEU A N 1
ATOM 657 C CA . LEU A 1 80 ? -0.700 11.195 -10.240 1.00 71.31 80 LEU A CA 1
ATOM 658 C C . LEU A 1 80 ? -1.487 12.061 -11.228 1.00 71.31 80 LEU A C 1
ATOM 660 O O . LEU A 1 80 ? -2.164 11.484 -12.113 1.00 71.31 80 LEU A O 1
#

Organism: NCBI:txid796620

Secondary structure (DSSP, 8-state):
--HHHHHHHHHHHHTS-HHHHTT---EEEE-SSSSHHHHHHHHHHHHTT--------THHHHTS-PPPP-TT-EEEE---

InterPro domains:
  IPR015947 PUA-like superfamily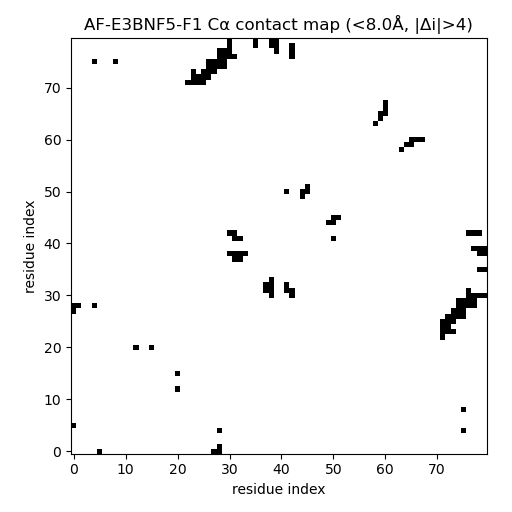 [SSF88697] (3-74)

Mean predicted aligned error: 3.07 Å

Radius of gyration: 14.1 Å; Cα contacts (8 Å, |Δi|>4): 69; chains: 1; bounding box: 37×25×35 Å